Protein AF-A0A1X0AIL1-F1 (afdb_monomer_lite)

Structure (mmCIF, N/CA/C/O backbone):
data_AF-A0A1X0AIL1-F1
#
_entry.id   AF-A0A1X0AIL1-F1
#
loop_
_atom_site.group_PDB
_atom_site.id
_atom_site.type_symbol
_atom_site.label_atom_id
_atom_site.label_alt_id
_atom_site.label_comp_id
_atom_site.label_asym_id
_atom_site.label_entity_id
_atom_site.label_seq_id
_atom_site.pdbx_PDB_ins_code
_atom_site.Cartn_x
_atom_site.Cartn_y
_atom_site.Cartn_z
_atom_site.occupancy
_atom_site.B_iso_or_equiv
_atom_site.auth_seq_id
_atom_site.auth_comp_id
_atom_site.auth_asym_id
_atom_site.auth_atom_id
_atom_site.pdbx_PDB_model_num
ATOM 1 N N . MET A 1 1 ? 28.569 -25.164 -50.103 1.00 36.38 1 MET A N 1
ATOM 2 C CA . MET A 1 1 ? 28.750 -25.840 -48.800 1.00 36.38 1 MET A CA 1
ATOM 3 C C . MET A 1 1 ? 28.319 -24.881 -47.701 1.00 36.38 1 MET A C 1
ATOM 5 O O . MET A 1 1 ? 28.921 -23.826 -47.583 1.00 36.38 1 MET A O 1
ATOM 9 N N . ALA A 1 2 ? 27.239 -25.182 -46.977 1.00 42.28 2 ALA A N 1
ATOM 10 C CA . ALA A 1 2 ? 26.677 -24.309 -45.946 1.00 42.28 2 ALA A CA 1
ATOM 11 C C . ALA A 1 2 ? 26.694 -25.040 -44.598 1.00 42.28 2 ALA A C 1
ATOM 13 O O . ALA A 1 2 ? 25.976 -26.020 -44.420 1.00 42.28 2 ALA A O 1
ATOM 14 N N . MET A 1 3 ? 27.515 -24.567 -43.661 1.00 35.22 3 MET A N 1
ATOM 15 C CA . MET A 1 3 ? 27.551 -25.054 -42.282 1.00 35.22 3 MET A CA 1
ATOM 16 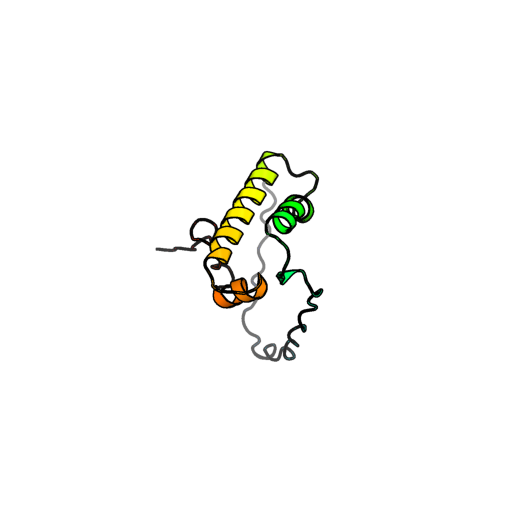C C . MET A 1 3 ? 26.804 -24.066 -41.382 1.00 35.22 3 MET A C 1
ATOM 18 O O . MET A 1 3 ? 27.228 -22.929 -41.204 1.00 35.22 3 MET A O 1
ATOM 22 N N . ARG A 1 4 ? 25.678 -24.514 -40.818 1.00 44.22 4 ARG A N 1
ATOM 23 C CA . ARG A 1 4 ? 24.908 -23.833 -39.768 1.00 44.22 4 ARG A CA 1
ATOM 24 C C . ARG A 1 4 ? 24.978 -24.730 -38.529 1.00 44.22 4 ARG A C 1
ATOM 26 O O . ARG A 1 4 ? 24.384 -25.802 -38.538 1.00 44.22 4 ARG A O 1
AT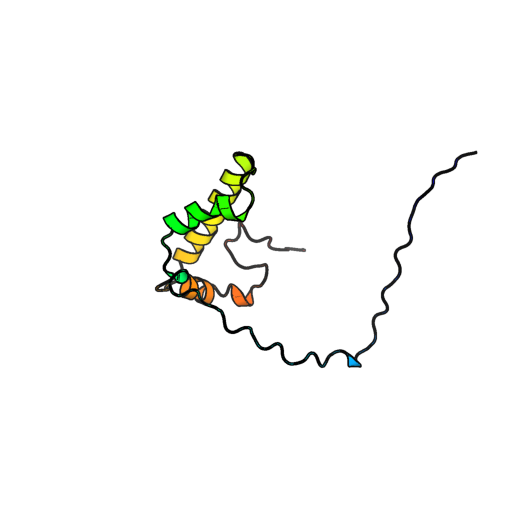OM 33 N N . HIS A 1 5 ? 25.735 -24.341 -37.505 1.00 38.97 5 HIS A N 1
ATOM 34 C CA . HIS A 1 5 ? 25.905 -25.128 -36.277 1.00 38.97 5 HIS A CA 1
ATOM 35 C C . HIS A 1 5 ? 25.071 -24.548 -35.130 1.00 38.97 5 HIS A C 1
ATOM 37 O O . HIS A 1 5 ? 25.060 -23.336 -34.934 1.00 38.97 5 HIS A O 1
ATOM 43 N N . GLY A 1 6 ? 24.433 -25.431 -34.348 1.00 38.84 6 GLY A N 1
ATOM 44 C CA . GLY A 1 6 ? 24.076 -25.146 -32.953 1.00 38.84 6 GLY A CA 1
ATOM 45 C C . GLY A 1 6 ? 22.591 -25.159 -32.579 1.00 38.84 6 GLY A C 1
ATOM 46 O O . GLY A 1 6 ? 22.121 -24.209 -31.964 1.00 38.84 6 GLY A O 1
ATOM 47 N N . ARG A 1 7 ? 21.840 -26.229 -32.879 1.00 38.28 7 ARG A N 1
ATOM 48 C CA . ARG A 1 7 ? 20.557 -26.513 -32.203 1.00 38.28 7 ARG A CA 1
ATOM 49 C C . ARG A 1 7 ? 20.819 -27.589 -31.137 1.00 38.28 7 ARG A C 1
ATOM 51 O O . ARG A 1 7 ? 20.901 -28.764 -31.475 1.00 38.28 7 ARG A O 1
ATOM 58 N N . LEU A 1 8 ? 21.017 -27.190 -29.877 1.00 48.53 8 LEU A N 1
ATOM 59 C CA . LEU A 1 8 ? 21.175 -28.129 -28.758 1.00 48.53 8 LEU A CA 1
ATOM 60 C C . LEU A 1 8 ? 19.8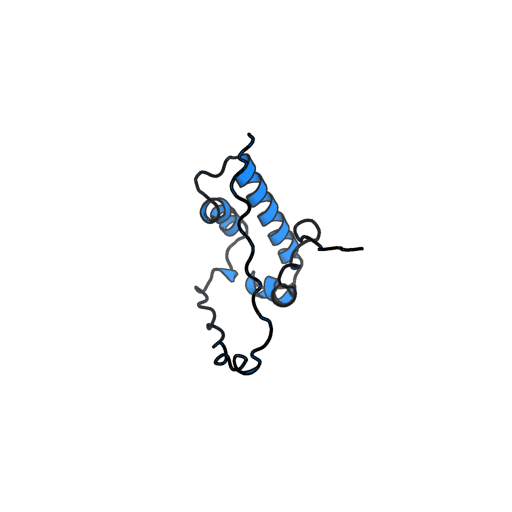10 -28.727 -28.389 1.00 48.53 8 LEU A C 1
ATOM 62 O O . LEU A 1 8 ? 18.840 -28.008 -28.143 1.00 48.53 8 LEU A O 1
ATOM 66 N N . ALA A 1 9 ? 19.746 -30.056 -28.416 1.00 38.75 9 ALA A N 1
ATOM 67 C CA . ALA A 1 9 ? 18.578 -30.861 -28.096 1.00 38.75 9 ALA A CA 1
ATOM 68 C C . ALA A 1 9 ? 18.186 -30.704 -26.616 1.00 38.75 9 ALA A C 1
ATOM 70 O O . ALA A 1 9 ? 19.036 -30.774 -25.732 1.00 38.75 9 ALA A O 1
ATOM 71 N N . ARG A 1 10 ? 16.891 -30.507 -26.343 1.00 40.00 10 ARG A N 1
ATOM 72 C CA . ARG A 1 10 ? 16.339 -30.595 -24.985 1.00 40.00 10 ARG A CA 1
ATOM 73 C C . ARG A 1 10 ? 16.178 -32.067 -24.611 1.00 40.00 10 ARG A C 1
ATOM 75 O O . ARG A 1 10 ? 15.460 -32.796 -25.290 1.00 40.00 10 ARG A O 1
ATOM 82 N N . THR A 1 11 ?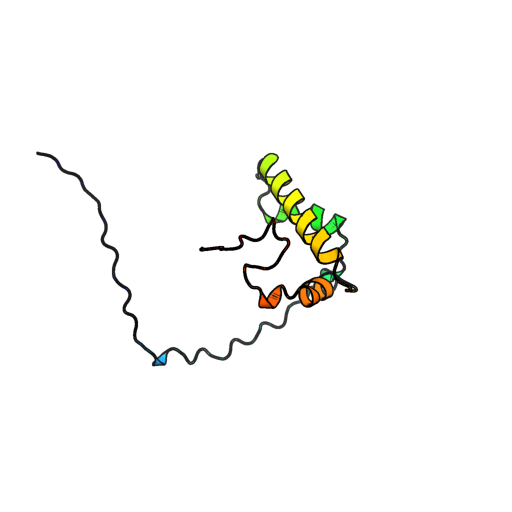 16.820 -32.480 -23.527 1.00 41.78 11 THR A N 1
ATOM 83 C CA . THR A 1 11 ? 16.618 -33.778 -22.873 1.00 41.78 11 THR A CA 1
ATOM 84 C C . THR A 1 11 ? 15.207 -33.839 -22.260 1.00 41.78 11 THR A C 1
ATOM 86 O O . THR A 1 11 ? 14.814 -32.879 -21.593 1.00 41.78 11 THR A O 1
ATOM 89 N N . PRO A 1 12 ? 14.422 -34.917 -22.449 1.00 41.53 12 PRO A N 1
ATOM 90 C CA . PRO A 1 12 ? 13.129 -35.075 -21.789 1.00 41.53 12 PRO A CA 1
ATOM 91 C C . PRO A 1 12 ? 13.326 -35.575 -20.348 1.00 41.53 12 PRO A C 1
ATOM 93 O O . PRO A 1 12 ? 13.939 -36.617 -20.124 1.00 41.53 12 PRO A O 1
ATOM 96 N N . VAL A 1 13 ? 12.806 -34.839 -19.363 1.00 45.12 13 VAL A N 1
ATOM 97 C CA . VAL A 1 13 ? 12.752 -35.291 -17.963 1.00 45.12 13 VAL A CA 1
ATOM 98 C C . VAL A 1 13 ? 11.601 -36.292 -17.823 1.00 45.12 13 VAL A C 1
ATOM 100 O O . VAL A 1 13 ? 10.447 -35.969 -18.101 1.00 45.12 13 VAL A O 1
ATOM 103 N N . SER A 1 14 ? 11.940 -37.520 -17.432 1.00 38.72 14 SER A N 1
ATOM 104 C CA . SER A 1 14 ? 11.020 -38.639 -17.210 1.00 38.72 14 SER A CA 1
ATOM 105 C C . SER A 1 14 ? 10.090 -38.371 -16.016 1.00 38.72 14 SER A C 1
ATOM 107 O O . SER A 1 14 ? 10.556 -38.117 -14.909 1.00 38.72 14 SER A O 1
ATOM 109 N N . MET A 1 15 ? 8.772 -38.436 -16.236 1.00 47.12 15 MET A N 1
ATOM 110 C CA . MET A 1 15 ? 7.731 -38.316 -15.207 1.00 47.12 15 MET A CA 1
ATOM 111 C C . MET A 1 15 ? 7.297 -39.703 -14.718 1.00 47.12 15 MET A C 1
ATOM 113 O O . MET A 1 15 ? 6.350 -40.251 -15.281 1.00 47.12 15 MET A O 1
ATOM 117 N N . ARG A 1 16 ? 7.956 -40.277 -13.704 1.00 45.28 16 ARG A N 1
ATOM 118 C CA . ARG A 1 16 ? 7.394 -41.321 -12.813 1.00 45.28 16 ARG A CA 1
ATOM 119 C C . ARG A 1 16 ? 8.457 -41.805 -11.826 1.00 45.28 16 ARG A C 1
ATOM 121 O O . ARG A 1 16 ? 9.176 -42.755 -12.109 1.00 45.28 16 ARG A O 1
ATOM 128 N N . ASP A 1 17 ? 8.491 -41.188 -10.652 1.00 43.12 17 ASP A N 1
ATOM 129 C CA . ASP A 1 17 ? 8.855 -41.903 -9.429 1.00 43.12 17 ASP A CA 1
ATOM 130 C C . ASP A 1 17 ?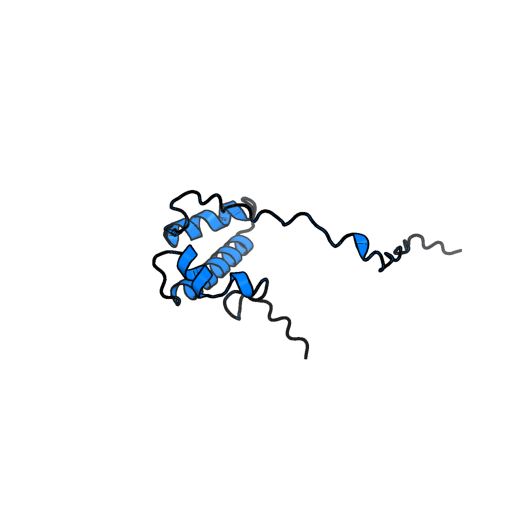 7.954 -41.410 -8.278 1.00 43.12 17 ASP A C 1
ATOM 132 O O . ASP A 1 17 ? 8.133 -40.293 -7.785 1.00 43.12 17 ASP A O 1
ATOM 136 N N . PRO A 1 18 ? 6.907 -42.169 -7.903 1.00 50.41 18 PRO A N 1
ATOM 137 C CA . PRO A 1 18 ? 5.971 -41.775 -6.854 1.00 50.41 18 PRO A CA 1
ATOM 138 C C . PRO A 1 18 ? 6.532 -41.960 -5.431 1.00 50.41 18 PRO A C 1
ATOM 140 O O . PRO A 1 18 ? 5.848 -41.605 -4.474 1.00 50.41 18 PRO A O 1
ATOM 143 N N . ALA A 1 19 ? 7.758 -42.474 -5.260 1.00 47.66 19 ALA A N 1
ATOM 144 C CA . ALA A 1 19 ? 8.350 -42.715 -3.940 1.00 47.66 19 ALA A CA 1
ATOM 145 C C . ALA A 1 19 ? 9.036 -41.483 -3.307 1.00 47.66 19 ALA A C 1
ATOM 147 O O . ALA A 1 19 ? 9.426 -41.531 -2.143 1.00 47.66 19 ALA A O 1
ATOM 148 N N . VAL A 1 20 ? 9.155 -40.358 -4.025 1.00 46.81 20 VAL A N 1
ATOM 149 C CA . VAL A 1 20 ? 9.826 -39.133 -3.524 1.00 46.81 20 VAL A CA 1
ATOM 150 C C . VAL A 1 20 ? 8.867 -38.198 -2.755 1.00 46.81 20 VAL A C 1
ATOM 152 O O . VAL A 1 20 ? 9.282 -37.190 -2.191 1.00 46.81 20 VAL A O 1
ATOM 155 N N . LEU A 1 21 ? 7.574 -38.533 -2.666 1.00 46.09 21 LEU A N 1
ATOM 156 C CA . LEU A 1 21 ? 6.542 -37.685 -2.044 1.00 46.09 21 LEU A CA 1
ATOM 157 C C . LEU A 1 21 ? 6.489 -37.719 -0.506 1.00 46.09 21 LEU A C 1
ATOM 159 O O . LEU A 1 21 ? 5.582 -37.132 0.076 1.00 46.09 21 LEU A O 1
ATOM 163 N N . MET A 1 22 ? 7.454 -38.333 0.178 1.00 48.59 22 MET A N 1
ATOM 164 C CA . MET A 1 22 ? 7.648 -38.080 1.610 1.00 48.59 22 MET A CA 1
ATOM 165 C C . MET A 1 22 ? 8.769 -37.063 1.804 1.00 48.59 22 MET A C 1
ATOM 167 O O . MET A 1 22 ? 9.848 -37.374 2.304 1.00 48.59 22 MET A O 1
ATOM 171 N N . ALA A 1 23 ? 8.501 -35.819 1.402 1.00 53.41 23 ALA A N 1
ATOM 172 C CA . ALA A 1 23 ? 9.275 -34.693 1.901 1.00 53.41 23 ALA A CA 1
ATOM 173 C C . ALA A 1 23 ? 9.082 -34.634 3.431 1.00 53.41 23 ALA A C 1
ATOM 175 O O . ALA A 1 23 ? 7.937 -34.736 3.888 1.00 53.41 23 ALA A O 1
ATOM 176 N N . PRO A 1 24 ? 10.149 -34.494 4.243 1.00 49.41 24 PRO A N 1
ATOM 177 C CA . PRO A 1 24 ? 9.978 -34.252 5.669 1.00 49.41 24 PRO A CA 1
ATOM 178 C C . PRO A 1 24 ? 9.098 -33.016 5.804 1.00 49.41 24 PRO A C 1
ATOM 180 O O . PRO A 1 24 ? 9.358 -32.025 5.118 1.00 49.41 24 PRO A O 1
ATOM 183 N N . ALA A 1 25 ? 8.039 -33.112 6.618 1.00 56.44 25 ALA A N 1
ATOM 184 C CA . ALA A 1 25 ? 7.105 -32.024 6.871 1.00 56.44 25 ALA A CA 1
ATOM 185 C C . ALA A 1 25 ? 7.908 -30.732 6.998 1.00 56.44 25 ALA A C 1
ATOM 187 O O . ALA A 1 25 ? 8.704 -30.597 7.932 1.00 56.44 25 ALA A O 1
ATOM 188 N N . ALA A 1 26 ? 7.787 -29.856 5.995 1.00 53.84 26 ALA A N 1
ATOM 189 C CA . ALA A 1 26 ? 8.481 -28.588 5.995 1.00 53.84 26 ALA A CA 1
ATOM 190 C C . ALA A 1 26 ? 8.048 -27.909 7.284 1.00 53.84 26 ALA A C 1
ATOM 192 O O . ALA A 1 26 ? 6.889 -27.526 7.437 1.00 53.84 26 ALA A O 1
ATOM 193 N N . LYS A 1 27 ? 8.960 -27.867 8.256 1.00 51.88 27 LYS A N 1
ATOM 194 C CA . LYS A 1 27 ? 8.780 -27.102 9.473 1.00 51.88 27 LYS A CA 1
ATOM 195 C C . LYS A 1 27 ? 8.557 -25.694 8.958 1.00 51.88 27 LYS A C 1
ATOM 197 O O . LYS A 1 27 ? 9.506 -25.103 8.445 1.00 51.88 27 LYS A O 1
ATOM 202 N N . VAL A 1 28 ? 7.304 -25.234 8.974 1.00 57.44 28 VAL A N 1
ATOM 203 C CA . VAL A 1 28 ? 6.956 -23.855 8.638 1.00 57.44 28 VAL A CA 1
ATOM 204 C C . VAL A 1 28 ? 7.964 -23.033 9.427 1.00 57.44 28 VAL A C 1
ATOM 206 O O . VAL A 1 28 ? 8.002 -23.198 10.653 1.00 57.44 28 VAL A O 1
ATOM 209 N N . PRO A 1 29 ? 8.894 -22.306 8.780 1.00 52.16 29 PRO A N 1
ATOM 210 C CA . PRO A 1 29 ? 9.817 -21.497 9.542 1.00 52.16 29 PRO A CA 1
ATOM 211 C C . PRO A 1 29 ? 8.924 -20.582 10.367 1.00 52.16 29 PRO A C 1
ATOM 213 O O . PRO A 1 29 ? 8.114 -19.849 9.800 1.00 52.16 29 PRO A O 1
ATOM 216 N N . SER A 1 30 ? 8.993 -20.702 11.699 1.00 52.12 30 SER A N 1
ATOM 217 C CA . SER A 1 30 ? 8.374 -19.718 12.577 1.00 52.12 30 SER A CA 1
ATOM 218 C C . SER A 1 30 ? 8.795 -18.365 12.025 1.00 52.12 30 SER A C 1
ATOM 220 O O . SER A 1 30 ? 10.002 -18.188 11.806 1.00 52.12 30 SER A O 1
ATOM 222 N N . PRO A 1 31 ? 7.851 -17.467 11.696 1.00 58.47 31 PRO A N 1
ATOM 223 C CA . PRO A 1 31 ? 8.229 -16.186 11.150 1.00 58.47 31 PRO A CA 1
ATOM 224 C C . PRO A 1 31 ? 9.139 -15.561 12.195 1.00 58.47 31 PRO A C 1
ATOM 226 O O . PRO A 1 31 ? 8.741 -15.331 13.335 1.00 58.47 31 PRO A O 1
ATOM 229 N N . VAL A 1 32 ? 10.404 -15.364 11.833 1.00 52.97 32 VAL A N 1
ATOM 230 C CA . VAL A 1 32 ? 11.248 -14.418 12.541 1.00 52.97 32 VAL A CA 1
ATOM 231 C C . VAL A 1 32 ? 10.592 -13.086 12.222 1.00 52.97 32 VAL A C 1
ATOM 233 O O . VAL A 1 32 ? 10.904 -12.479 11.204 1.00 52.97 32 VAL A O 1
ATOM 236 N N . THR A 1 33 ? 9.587 -12.700 13.003 1.00 55.16 33 THR A N 1
ATOM 237 C CA . THR A 1 33 ? 9.075 -11.340 13.023 1.00 55.16 33 THR A CA 1
ATOM 238 C C . THR A 1 33 ? 10.172 -10.523 13.683 1.00 55.16 33 THR A C 1
ATOM 240 O O . THR A 1 33 ? 10.422 -10.700 14.876 1.00 55.16 33 THR A O 1
ATOM 243 N N . PRO A 1 34 ? 10.893 -9.658 12.956 1.00 54.25 34 PRO A N 1
ATOM 244 C CA . PRO A 1 34 ? 11.520 -8.540 13.628 1.00 54.25 34 PRO A CA 1
ATOM 245 C C . PRO A 1 34 ? 10.354 -7.704 14.157 1.00 54.25 34 PRO A C 1
ATOM 247 O O . PRO A 1 34 ? 9.680 -7.039 13.371 1.00 54.25 34 PRO A O 1
ATOM 250 N N . GLU A 1 35 ? 10.065 -7.851 15.448 1.00 61.62 35 GLU A N 1
ATOM 251 C CA . GLU A 1 35 ? 8.997 -7.143 16.156 1.00 61.62 35 GLU A CA 1
ATOM 252 C C . GLU A 1 35 ? 8.951 -5.672 15.696 1.00 61.62 35 GLU A C 1
ATOM 254 O O . GLU A 1 35 ? 9.969 -4.973 15.727 1.00 61.62 35 GLU A O 1
ATOM 259 N N . GLY A 1 36 ? 7.795 -5.210 15.207 1.00 75.56 36 GLY A N 1
ATOM 260 C CA . GLY A 1 36 ? 7.527 -3.807 14.888 1.00 75.56 36 GLY A CA 1
ATOM 261 C C . GLY A 1 36 ? 7.489 -3.423 13.404 1.00 75.56 36 GLY A C 1
ATOM 262 O O . GLY A 1 36 ? 7.022 -2.324 13.097 1.00 75.56 36 GLY A O 1
ATOM 263 N N . ARG A 1 37 ? 7.923 -4.269 12.456 1.00 80.19 37 ARG A N 1
ATOM 264 C CA . ARG A 1 37 ? 7.848 -3.916 11.014 1.00 80.19 37 ARG A CA 1
ATOM 265 C C . ARG A 1 37 ? 6.419 -3.863 10.493 1.00 80.19 37 ARG A C 1
ATOM 267 O O . ARG A 1 37 ? 6.120 -3.061 9.613 1.00 80.19 37 ARG A O 1
ATOM 274 N N . GLU A 1 38 ? 5.549 -4.688 11.051 1.00 86.12 38 GLU A N 1
ATOM 275 C CA . GLU A 1 38 ? 4.118 -4.704 10.784 1.00 86.12 38 GLU A CA 1
ATOM 276 C C . GLU A 1 38 ? 3.463 -3.348 11.079 1.00 86.12 38 GLU A C 1
ATOM 278 O O . GLU A 1 38 ? 2.535 -2.954 10.379 1.00 86.12 38 GLU A O 1
ATOM 283 N N . ARG A 1 39 ? 4.013 -2.570 12.023 1.00 87.94 39 ARG A N 1
ATOM 284 C CA . ARG A 1 39 ? 3.547 -1.216 12.366 1.00 87.94 39 ARG A CA 1
ATOM 285 C C . ARG A 1 39 ? 4.275 -0.085 11.637 1.00 87.94 39 ARG A C 1
ATOM 287 O O . ARG A 1 39 ? 4.027 1.081 11.944 1.00 87.94 39 ARG A O 1
ATOM 294 N N . ALA A 1 40 ? 5.166 -0.391 10.692 1.00 89.38 40 ALA A N 1
ATOM 295 C CA . ALA A 1 40 ? 5.878 0.637 9.937 1.00 89.38 40 ALA A CA 1
ATOM 296 C C . ALA A 1 40 ? 4.888 1.595 9.264 1.00 89.38 40 ALA A C 1
ATOM 298 O O . ALA A 1 40 ? 3.910 1.182 8.644 1.00 89.38 40 ALA A O 1
ATOM 299 N N . SER A 1 41 ? 5.137 2.894 9.345 1.00 89.25 41 SER A N 1
ATOM 300 C CA . SER A 1 41 ? 4.300 3.865 8.654 1.00 89.25 41 SER A CA 1
ATOM 301 C C . SER A 1 41 ? 4.413 3.696 7.138 1.00 89.25 41 SER A C 1
ATOM 303 O O . SER A 1 41 ? 5.444 3.296 6.589 1.00 89.25 41 SER A O 1
ATOM 305 N N . ARG A 1 42 ? 3.361 4.098 6.421 1.00 89.94 42 ARG A N 1
ATOM 306 C CA . ARG A 1 42 ? 3.357 4.139 4.953 1.00 89.94 42 ARG A CA 1
ATOM 307 C C . ARG A 1 42 ? 4.585 4.864 4.381 1.00 89.94 42 ARG A C 1
ATOM 309 O O . ARG A 1 42 ? 5.165 4.433 3.386 1.00 89.94 42 ARG A O 1
ATOM 316 N N . VAL A 1 43 ? 4.985 5.969 5.011 1.00 89.25 43 VAL A N 1
ATOM 317 C CA . VAL A 1 43 ? 6.135 6.781 4.588 1.00 89.25 43 VAL A CA 1
ATOM 318 C C . VAL A 1 43 ? 7.443 6.011 4.754 1.00 89.25 43 VAL A C 1
ATOM 320 O O . VAL A 1 43 ? 8.298 6.070 3.870 1.00 89.25 43 VAL A O 1
ATOM 323 N N . GLU A 1 44 ? 7.603 5.272 5.850 1.00 90.00 44 GLU A N 1
ATOM 324 C CA . GLU A 1 44 ? 8.779 4.427 6.074 1.00 90.00 44 GLU A CA 1
ATOM 325 C C . GLU A 1 44 ? 8.863 3.311 5.034 1.00 90.00 44 GLU A C 1
ATOM 327 O O . GLU A 1 44 ? 9.918 3.133 4.427 1.00 90.00 44 GLU A O 1
ATOM 332 N N . LEU A 1 45 ? 7.747 2.640 4.733 1.00 88.69 45 LEU A N 1
ATOM 333 C CA . LEU A 1 45 ? 7.706 1.604 3.698 1.00 88.69 45 LEU A CA 1
ATOM 334 C C . LEU A 1 45 ? 8.091 2.147 2.315 1.00 88.69 45 LEU A C 1
ATOM 336 O O . LEU A 1 45 ? 8.876 1.523 1.601 1.00 88.69 45 LEU A O 1
ATOM 340 N N . LEU A 1 46 ? 7.605 3.335 1.944 1.00 87.12 46 LEU A N 1
ATOM 341 C CA . LEU A 1 46 ? 7.958 3.966 0.668 1.00 87.12 46 LEU A CA 1
ATOM 342 C C . LEU A 1 46 ? 9.436 4.374 0.596 1.00 87.12 46 LEU A C 1
ATOM 344 O O . LEU A 1 46 ? 10.046 4.244 -0.464 1.00 87.12 46 LEU A O 1
ATOM 348 N N . ARG A 1 47 ? 10.044 4.802 1.710 1.00 86.50 47 ARG A N 1
ATOM 349 C CA . ARG A 1 47 ? 11.487 5.110 1.769 1.00 86.50 47 ARG A CA 1
ATOM 350 C C . ARG A 1 47 ? 12.369 3.878 1.567 1.00 86.50 47 ARG A C 1
ATOM 352 O O . ARG A 1 47 ? 13.496 4.022 1.099 1.00 86.50 47 ARG A O 1
ATOM 359 N N . LEU A 1 48 ? 11.872 2.684 1.891 1.00 84.38 48 LEU A N 1
ATOM 360 C CA . LEU A 1 48 ? 12.600 1.429 1.691 1.00 84.38 48 LEU A CA 1
ATOM 361 C C . LEU A 1 48 ? 12.551 0.934 0.239 1.00 84.38 48 LEU A C 1
ATOM 363 O O . LEU A 1 48 ? 13.428 0.172 -0.165 1.00 84.38 48 LEU A O 1
ATOM 367 N N . VAL A 1 49 ? 11.581 1.379 -0.569 1.00 83.94 49 VAL A N 1
ATOM 368 C CA . VAL A 1 49 ? 11.411 0.910 -1.957 1.00 83.94 49 VAL A CA 1
ATOM 369 C C . VAL A 1 49 ? 12.699 1.041 -2.782 1.00 83.94 49 VAL A C 1
ATOM 371 O O . VAL A 1 49 ? 13.136 0.032 -3.332 1.00 83.94 49 VAL A O 1
ATOM 374 N N . PRO A 1 50 ? 13.384 2.199 -2.853 1.00 79.25 50 PRO A N 1
ATOM 375 C CA . PRO A 1 50 ? 14.607 2.314 -3.651 1.00 79.25 50 PRO A CA 1
ATOM 376 C C . PRO A 1 50 ? 15.738 1.390 -3.176 1.00 79.25 50 PRO A C 1
ATOM 378 O O . PRO A 1 50 ? 16.556 0.965 -3.991 1.00 79.25 50 PRO A O 1
ATOM 381 N N . LEU A 1 51 ? 15.768 1.064 -1.878 1.00 79.62 51 LEU A N 1
ATOM 382 C CA . LEU A 1 51 ? 16.800 0.226 -1.265 1.00 79.62 51 LEU A CA 1
ATOM 383 C C . LEU A 1 51 ? 16.634 -1.261 -1.612 1.00 79.62 51 LEU A C 1
ATOM 385 O O . LEU A 1 51 ? 17.625 -1.981 -1.655 1.00 79.62 51 LEU A O 1
ATOM 389 N N . MET A 1 52 ? 15.408 -1.723 -1.879 1.00 73.50 52 MET A N 1
ATOM 390 C CA . MET A 1 52 ? 15.127 -3.144 -2.125 1.00 73.50 52 MET A CA 1
ATOM 391 C C . MET A 1 52 ? 15.433 -3.609 -3.552 1.00 73.50 52 MET A C 1
ATOM 393 O O . MET A 1 52 ? 15.703 -4.789 -3.756 1.00 73.50 52 MET A O 1
ATOM 397 N N . PHE A 1 53 ? 15.359 -2.721 -4.549 1.00 70.25 53 PHE A N 1
ATOM 398 C CA . PHE A 1 53 ? 15.342 -3.152 -5.952 1.00 70.25 53 PHE A CA 1
ATOM 399 C C . PHE A 1 53 ? 16.666 -2.952 -6.692 1.00 70.25 53 PHE A C 1
ATOM 401 O O . PHE A 1 53 ? 17.077 -3.878 -7.383 1.00 70.25 53 PHE A O 1
ATOM 408 N N . ASN A 1 54 ? 17.313 -1.783 -6.584 1.00 71.69 54 ASN A N 1
ATOM 409 C CA . ASN A 1 54 ? 18.690 -1.509 -7.033 1.00 71.69 54 ASN A CA 1
ATOM 410 C C . ASN A 1 54 ? 19.003 -0.014 -6.781 1.00 71.69 54 ASN A C 1
ATOM 412 O O . ASN A 1 54 ? 18.262 0.830 -7.301 1.00 71.69 54 ASN A O 1
ATOM 416 N N . PRO A 1 55 ? 20.091 0.360 -6.080 1.00 66.69 55 PRO A N 1
ATOM 417 C CA . PRO A 1 55 ? 20.503 1.762 -5.978 1.00 66.69 55 PRO A CA 1
ATOM 418 C C . PRO A 1 55 ? 20.783 2.406 -7.347 1.00 66.69 55 PRO A C 1
ATOM 420 O O . PRO A 1 55 ? 20.515 3.592 -7.515 1.00 66.69 55 PRO A O 1
ATOM 423 N N . ASP A 1 56 ? 21.189 1.644 -8.361 1.00 73.25 56 ASP A N 1
ATOM 424 C CA . ASP A 1 56 ? 21.443 2.133 -9.725 1.00 73.25 56 ASP A CA 1
ATOM 425 C C . ASP A 1 56 ? 20.194 2.118 -10.623 1.00 73.25 56 ASP A C 1
ATOM 427 O O . ASP A 1 56 ? 20.260 2.371 -11.831 1.00 73.25 56 ASP A O 1
ATOM 431 N N . ALA A 1 57 ? 19.017 1.819 -10.059 1.00 73.56 57 ALA A N 1
ATOM 432 C CA . ALA A 1 57 ? 17.768 1.877 -10.801 1.00 73.56 57 ALA A CA 1
ATOM 433 C C . ALA A 1 57 ? 17.564 3.283 -11.388 1.00 73.56 57 ALA A C 1
ATOM 435 O O . ALA A 1 57 ? 17.510 4.280 -10.662 1.00 73.56 57 ALA A O 1
ATOM 436 N N . ARG A 1 58 ? 17.385 3.350 -12.716 1.00 82.06 58 ARG A N 1
ATOM 437 C CA . ARG A 1 58 ? 17.020 4.584 -13.428 1.00 82.06 58 ARG A CA 1
ATOM 438 C C . ARG A 1 58 ? 15.793 5.226 -12.776 1.00 82.06 58 ARG A C 1
ATOM 440 O O . ARG A 1 58 ? 14.890 4.517 -12.333 1.00 82.06 58 ARG A O 1
ATOM 447 N N . TYR A 1 59 ? 15.705 6.555 -12.824 1.00 82.81 59 TYR A N 1
ATOM 448 C CA . TYR A 1 59 ? 14.578 7.328 -12.279 1.00 82.81 59 TYR A CA 1
ATOM 449 C C . TYR A 1 59 ? 13.201 6.741 -12.642 1.00 82.81 59 TYR A C 1
ATOM 451 O O . TYR A 1 59 ? 12.358 6.533 -11.776 1.00 82.81 59 TYR A O 1
ATOM 459 N N . GLN A 1 60 ? 13.002 6.368 -13.911 1.00 83.31 60 GLN A N 1
ATOM 460 C CA . GLN A 1 60 ? 11.750 5.765 -14.385 1.00 83.31 60 GLN A CA 1
ATOM 461 C C . GLN A 1 60 ? 11.419 4.423 -13.711 1.00 83.31 60 GLN A C 1
ATOM 463 O O . GLN A 1 60 ? 10.250 4.117 -13.497 1.00 83.31 60 GLN A O 1
ATOM 468 N N . GLN A 1 61 ? 12.431 3.611 -13.392 1.00 83.94 61 GLN A N 1
ATOM 469 C CA . GLN A 1 61 ? 12.240 2.341 -12.694 1.00 83.94 61 GLN A CA 1
ATOM 470 C C . GLN A 1 61 ? 11.839 2.586 -11.238 1.00 83.94 61 GLN A C 1
ATOM 472 O O . GLN A 1 61 ? 10.890 1.965 -10.769 1.00 83.94 61 GLN A O 1
ATOM 477 N N . ARG A 1 62 ? 12.500 3.531 -10.557 1.00 83.81 62 ARG A N 1
ATOM 478 C CA . ARG A 1 62 ? 12.144 3.935 -9.186 1.00 83.81 62 ARG A CA 1
ATOM 479 C C . ARG A 1 62 ? 10.711 4.450 -9.110 1.00 83.81 62 ARG A C 1
ATOM 481 O O . ARG A 1 62 ? 9.930 3.944 -8.317 1.00 83.81 62 ARG A O 1
ATOM 488 N N . TRP A 1 63 ? 10.338 5.354 -10.015 1.00 85.19 63 TRP A N 1
ATOM 489 C CA . TRP A 1 63 ? 8.980 5.891 -10.087 1.00 85.19 63 TRP A CA 1
ATOM 490 C C . TRP A 1 63 ? 7.919 4.797 -10.295 1.00 85.19 63 TRP A C 1
ATOM 492 O O . TRP A 1 63 ? 6.871 4.817 -9.652 1.00 85.19 63 TRP A O 1
ATOM 502 N N . ARG A 1 64 ? 8.189 3.802 -11.156 1.00 85.56 64 ARG A N 1
ATOM 503 C CA . ARG A 1 64 ? 7.280 2.656 -11.343 1.00 85.56 64 ARG A CA 1
ATOM 504 C C . ARG A 1 64 ? 7.122 1.832 -10.065 1.00 85.56 64 ARG A C 1
ATOM 506 O O . ARG A 1 64 ? 6.001 1.455 -9.735 1.00 85.56 64 ARG A O 1
ATOM 513 N N . LEU A 1 65 ? 8.218 1.572 -9.354 1.00 85.88 65 LEU A N 1
ATOM 514 C CA . LEU A 1 65 ? 8.212 0.804 -8.107 1.00 85.88 65 LEU A CA 1
ATOM 515 C C . LEU A 1 65 ? 7.481 1.548 -6.987 1.00 85.88 65 LEU A C 1
ATOM 517 O O . LEU A 1 65 ? 6.626 0.965 -6.330 1.00 85.88 65 LEU A O 1
ATOM 521 N N . GLU A 1 66 ? 7.749 2.842 -6.813 1.00 88.00 66 GLU A N 1
ATOM 522 C CA . GLU A 1 66 ? 7.052 3.688 -5.838 1.00 88.00 66 GLU A CA 1
ATOM 523 C C . GLU A 1 66 ? 5.549 3.752 -6.125 1.00 88.00 66 GLU A C 1
ATOM 525 O O . GLU A 1 66 ? 4.732 3.662 -5.207 1.00 88.00 66 GLU A O 1
ATOM 530 N N . ARG A 1 67 ? 5.159 3.864 -7.400 1.00 89.00 67 ARG A N 1
ATOM 531 C CA . ARG A 1 67 ? 3.748 3.850 -7.801 1.00 89.00 67 ARG A CA 1
ATOM 532 C C . ARG A 1 67 ? 3.090 2.496 -7.536 1.00 89.00 67 ARG A C 1
ATOM 534 O O . ARG A 1 67 ? 1.960 2.468 -7.054 1.00 89.00 67 ARG A O 1
ATOM 541 N N . GLY A 1 68 ? 3.786 1.397 -7.830 1.00 87.88 68 GLY A N 1
ATOM 542 C CA . GLY A 1 68 ? 3.321 0.041 -7.533 1.00 87.88 68 GLY A CA 1
ATOM 543 C C . GLY A 1 68 ? 3.126 -0.175 -6.034 1.00 87.88 68 GLY A C 1
ATOM 544 O O . GLY A 1 68 ? 2.045 -0.565 -5.607 1.00 87.88 68 GLY A O 1
ATOM 545 N N . MET A 1 69 ? 4.121 0.192 -5.224 1.00 90.00 69 MET A N 1
ATOM 546 C CA . MET A 1 69 ? 4.036 0.108 -3.765 1.00 90.00 69 MET A CA 1
ATOM 547 C C . MET A 1 69 ? 2.859 0.927 -3.221 1.00 90.00 69 MET A C 1
ATOM 549 O O . MET A 1 69 ? 2.074 0.427 -2.425 1.00 90.00 69 MET A O 1
ATOM 553 N N . ASN A 1 70 ? 2.672 2.162 -3.698 1.00 92.06 70 ASN A N 1
ATOM 554 C CA . ASN A 1 70 ? 1.546 2.996 -3.273 1.00 92.06 70 ASN A CA 1
ATOM 555 C C . ASN A 1 70 ? 0.179 2.358 -3.552 1.00 92.06 70 ASN A C 1
ATOM 557 O O . ASN A 1 70 ? -0.737 2.502 -2.745 1.00 92.06 70 ASN A O 1
ATOM 561 N N . ARG A 1 71 ? 0.029 1.673 -4.687 1.00 91.75 71 ARG A N 1
ATOM 562 C CA . ARG A 1 71 ? -1.215 0.980 -5.039 1.00 91.75 71 ARG A CA 1
ATOM 563 C C . ARG A 1 71 ? -1.477 -0.214 -4.127 1.00 91.75 71 ARG A C 1
ATOM 565 O O . ARG A 1 71 ? -2.593 -0.335 -3.637 1.00 91.75 71 ARG A O 1
ATOM 572 N N . VAL A 1 72 ? -0.461 -1.037 -3.850 1.00 91.81 72 VAL A N 1
ATOM 573 C CA . VAL A 1 72 ? -0.590 -2.156 -2.897 1.00 91.81 72 VAL A CA 1
ATOM 574 C C . VAL A 1 72 ? -0.973 -1.640 -1.513 1.00 91.81 72 VAL A C 1
ATOM 576 O O . VAL A 1 72 ? -1.911 -2.154 -0.917 1.00 91.81 72 VAL A O 1
ATOM 579 N N . LEU A 1 73 ? -0.305 -0.594 -1.020 1.00 93.19 73 LEU A N 1
ATOM 580 C CA . LEU A 1 73 ? -0.596 -0.038 0.304 1.00 93.19 73 LEU A CA 1
ATOM 581 C C . LEU A 1 73 ? -1.992 0.593 0.378 1.00 93.19 73 LEU A C 1
ATOM 583 O O . LEU A 1 73 ? -2.690 0.383 1.361 1.00 93.19 73 LEU A O 1
ATOM 587 N N . ASN A 1 74 ? -2.439 1.297 -0.670 1.00 94.50 74 ASN A N 1
ATOM 588 C CA . ASN A 1 74 ? -3.819 1.801 -0.746 1.00 94.50 74 ASN A CA 1
ATOM 589 C C . ASN A 1 74 ? -4.844 0.668 -0.706 1.00 94.50 74 ASN A C 1
ATOM 591 O O . ASN A 1 74 ? -5.884 0.801 -0.075 1.00 94.50 74 ASN A O 1
ATOM 595 N N . TRP A 1 75 ? -4.564 -0.431 -1.403 1.00 94.06 75 TRP A N 1
ATOM 596 C CA . TRP A 1 75 ? -5.428 -1.603 -1.394 1.00 94.06 75 TRP A CA 1
ATOM 597 C C . TRP A 1 75 ? -5.456 -2.267 -0.012 1.00 94.06 75 TRP A C 1
ATOM 599 O O . TRP A 1 75 ? -6.536 -2.522 0.512 1.00 94.06 75 TRP A O 1
ATOM 609 N N . LEU A 1 76 ? -4.301 -2.460 0.632 1.00 94.38 76 LEU A N 1
ATOM 610 C CA . LEU A 1 76 ? -4.226 -3.024 1.984 1.00 94.38 76 LEU A CA 1
ATOM 611 C C . LEU A 1 76 ? -4.917 -2.143 3.037 1.00 94.38 76 LEU A C 1
ATOM 613 O O . LEU A 1 76 ? -5.518 -2.668 3.967 1.00 94.38 76 LEU A O 1
ATOM 617 N N . GLU A 1 77 ? -4.890 -0.816 2.886 1.00 94.75 77 GLU A N 1
ATOM 618 C CA . GLU A 1 77 ? -5.613 0.127 3.757 1.00 94.75 77 GLU A CA 1
ATOM 619 C C . GLU A 1 77 ? -7.141 -0.042 3.724 1.00 94.75 77 GLU A C 1
ATOM 621 O O . GLU A 1 77 ? -7.818 0.463 4.617 1.00 94.75 77 GLU A O 1
ATOM 626 N N . THR A 1 78 ? -7.696 -0.758 2.740 1.00 94.81 78 THR A N 1
ATOM 627 C CA . THR A 1 78 ? -9.139 -1.053 2.690 1.00 94.81 78 THR A CA 1
ATOM 628 C C . THR A 1 78 ? -9.570 -2.157 3.659 1.00 94.81 78 THR A C 1
ATOM 630 O O . THR A 1 78 ? -10.762 -2.277 3.944 1.00 94.81 78 THR A O 1
ATOM 633 N N . PHE A 1 79 ? -8.627 -2.945 4.189 1.00 94.12 79 PHE A N 1
ATOM 634 C CA . PHE A 1 79 ? -8.916 -4.040 5.113 1.00 94.12 79 PHE A CA 1
ATOM 635 C C . PHE A 1 79 ? -8.848 -3.568 6.574 1.00 94.12 79 PHE A C 1
ATOM 637 O O . PHE A 1 79 ? -7.931 -2.827 6.946 1.00 94.12 79 PHE A O 1
ATOM 644 N N . PRO A 1 80 ? -9.790 -3.997 7.433 1.00 90.75 80 PRO A N 1
ATOM 645 C CA . PRO A 1 80 ? -9.828 -3.585 8.832 1.00 90.75 80 PRO A CA 1
ATOM 646 C C . PRO A 1 80 ? -8.794 -4.365 9.663 1.00 90.75 80 PRO A C 1
ATOM 648 O O . PRO A 1 80 ? -9.127 -5.381 10.257 1.00 90.75 80 PRO A O 1
ATOM 651 N N . GLY A 1 81 ? -7.546 -3.893 9.706 1.00 91.50 81 GLY A N 1
ATOM 652 C CA . GLY A 1 81 ? -6.469 -4.461 10.533 1.00 91.50 81 GLY A CA 1
ATOM 653 C C . GLY A 1 81 ? -5.665 -3.386 11.267 1.00 91.50 81 GLY A C 1
ATOM 654 O O . GLY A 1 81 ? -5.536 -2.259 10.761 1.00 91.50 81 GLY A O 1
ATOM 655 N N . GLU A 1 82 ? -5.146 -3.728 12.452 1.00 90.12 82 GLU A N 1
ATOM 656 C CA . GLU A 1 82 ? -4.384 -2.800 13.301 1.00 90.12 82 GLU A CA 1
ATOM 657 C C . GLU A 1 82 ? -3.010 -2.482 12.706 1.00 90.12 82 GLU A C 1
ATOM 659 O O . GLU A 1 82 ? -2.517 -1.359 12.833 1.00 90.12 82 GLU A O 1
ATOM 664 N N . ASP A 1 83 ? -2.422 -3.448 12.006 1.00 92.75 83 ASP A N 1
ATOM 665 C CA . ASP A 1 83 ? -1.121 -3.330 11.368 1.00 92.75 83 ASP A CA 1
ATOM 666 C C . ASP A 1 83 ? -1.117 -3.916 9.941 1.00 92.75 83 ASP A C 1
ATOM 668 O O . ASP A 1 83 ? -2.145 -4.346 9.405 1.00 92.75 83 ASP A O 1
ATOM 672 N N . TRP A 1 84 ? 0.031 -3.868 9.262 1.00 92.38 84 TRP A N 1
ATOM 673 C CA . TRP A 1 84 ? 0.142 -4.374 7.892 1.00 92.38 84 TRP A CA 1
ATOM 674 C C . TRP A 1 84 ? 0.067 -5.895 7.789 1.00 92.38 84 TRP A C 1
ATOM 676 O O . TRP A 1 84 ? -0.363 -6.389 6.746 1.00 92.38 84 TRP A O 1
ATOM 686 N N . GLN A 1 85 ? 0.466 -6.627 8.832 1.00 92.00 85 GLN A N 1
ATOM 687 C CA . GLN A 1 85 ? 0.390 -8.086 8.852 1.00 92.00 85 GLN A CA 1
ATOM 688 C C . GLN A 1 85 ? -1.073 -8.527 8.937 1.00 92.00 85 GLN A C 1
ATOM 690 O O . GLN A 1 85 ? -1.500 -9.370 8.149 1.00 92.00 85 GLN A O 1
ATOM 695 N N . ASP A 1 86 ? -1.864 -7.898 9.805 1.00 92.94 86 ASP A N 1
ATOM 696 C CA . ASP A 1 86 ? -3.304 -8.143 9.901 1.00 92.94 86 ASP A CA 1
ATOM 697 C C . ASP A 1 86 ? -4.003 -7.864 8.570 1.00 92.94 86 ASP A C 1
ATOM 699 O O . ASP A 1 86 ? -4.777 -8.682 8.074 1.00 92.94 86 ASP A O 1
ATOM 703 N N . ARG A 1 87 ? -3.697 -6.718 7.949 1.00 95.06 87 ARG A N 1
ATOM 704 C CA . ARG A 1 87 ? -4.289 -6.329 6.658 1.00 95.06 87 ARG A CA 1
ATOM 705 C C . ARG A 1 87 ? -3.920 -7.296 5.539 1.00 95.06 87 ARG A C 1
ATOM 707 O O . ARG A 1 87 ? -4.758 -7.569 4.687 1.00 95.06 87 ARG A O 1
ATOM 714 N N . TRP A 1 88 ? -2.698 -7.824 5.550 1.00 92.50 88 TRP A N 1
ATOM 715 C CA . TRP A 1 88 ? -2.246 -8.839 4.599 1.00 92.50 88 TRP A CA 1
ATOM 716 C C . TRP A 1 88 ? -2.969 -10.182 4.770 1.00 92.50 88 TRP A C 1
ATOM 718 O O . TRP A 1 88 ? -3.334 -10.827 3.784 1.00 92.50 88 TRP A O 1
ATOM 728 N N . LEU A 1 89 ? -3.204 -10.605 6.014 1.00 92.25 89 LEU A N 1
ATOM 729 C CA . LEU A 1 89 ? -3.960 -11.824 6.303 1.00 92.25 89 LEU A CA 1
ATOM 730 C C . LEU A 1 89 ? -5.437 -11.658 5.917 1.00 92.25 89 LEU A C 1
ATOM 732 O O . LEU A 1 89 ? -6.002 -12.518 5.245 1.00 92.25 89 LEU A O 1
ATOM 736 N N . LEU A 1 90 ? -6.047 -10.523 6.269 1.00 92.62 90 LEU A N 1
ATOM 737 C CA . LEU A 1 90 ? -7.445 -10.211 5.951 1.00 92.62 90 LEU A CA 1
ATOM 738 C C . LEU A 1 90 ? -7.701 -10.039 4.454 1.00 92.62 90 LEU A C 1
ATOM 740 O O . LEU A 1 90 ? -8.816 -10.288 3.997 1.00 92.62 90 LEU A O 1
ATOM 744 N N . SER A 1 91 ? -6.687 -9.647 3.679 1.00 90.56 91 SER A N 1
ATOM 745 C CA . SER A 1 91 ? -6.801 -9.583 2.223 1.00 90.56 91 SER A CA 1
ATOM 746 C C . SER A 1 91 ? -6.801 -10.951 1.542 1.00 90.56 91 SER A C 1
ATOM 748 O O . SER A 1 91 ? -7.016 -11.018 0.331 1.00 90.56 91 SER A O 1
ATOM 750 N N . GLY A 1 92 ? -6.543 -12.039 2.279 1.00 89.69 92 GLY A N 1
ATOM 751 C CA . GLY A 1 92 ? -6.431 -13.390 1.725 1.00 89.69 92 GLY A CA 1
ATOM 752 C C . GLY A 1 92 ? -5.199 -13.574 0.834 1.00 89.69 92 GLY A C 1
ATOM 753 O O . GLY A 1 92 ? -5.135 -14.519 0.047 1.00 89.69 92 GLY A O 1
ATOM 754 N N . SER A 1 93 ? -4.213 -12.673 0.923 1.00 87.69 93 SER A N 1
ATOM 755 C CA . SER A 1 93 ? -3.041 -12.677 0.038 1.00 87.69 93 SER A CA 1
ATOM 756 C C . SER A 1 93 ? -2.236 -13.974 0.126 1.00 87.69 93 SER A C 1
ATOM 758 O O . SER A 1 93 ? -1.750 -14.456 -0.900 1.00 87.69 93 SER A O 1
ATOM 760 N N . ASP A 1 94 ? -2.145 -14.564 1.321 1.00 87.75 94 ASP A N 1
ATOM 761 C CA . ASP A 1 94 ? -1.437 -15.828 1.561 1.00 87.75 94 ASP A CA 1
ATOM 762 C C . ASP A 1 94 ? -2.025 -16.997 0.756 1.00 87.75 94 ASP A C 1
ATOM 764 O O . ASP A 1 94 ? -1.290 -17.862 0.279 1.00 87.75 94 ASP A O 1
ATOM 768 N N . GLU A 1 95 ? -3.341 -17.004 0.537 1.00 86.75 95 GLU A N 1
ATOM 769 C CA . GLU A 1 95 ? -4.040 -18.075 -0.183 1.00 86.75 95 GLU A CA 1
ATOM 770 C C . GLU A 1 95 ? -4.024 -17.861 -1.705 1.00 86.75 95 GLU A C 1
ATOM 772 O O . GLU A 1 95 ? -4.097 -18.810 -2.493 1.00 86.75 95 GLU A O 1
ATOM 777 N N . LEU A 1 96 ? -3.910 -16.605 -2.145 1.00 80.44 96 LEU A N 1
ATOM 778 C CA . LEU A 1 96 ? -4.006 -16.217 -3.554 1.00 80.44 96 LEU A CA 1
ATOM 779 C C . LEU A 1 96 ? -2.695 -16.397 -4.340 1.00 80.44 96 LEU A C 1
ATOM 781 O O . LEU A 1 96 ? -2.718 -16.396 -5.578 1.00 80.44 96 LEU A O 1
ATOM 785 N N . GLY A 1 97 ? -1.561 -16.592 -3.662 1.00 80.12 97 GLY A N 1
ATOM 786 C CA . GLY A 1 97 ? -0.284 -16.980 -4.269 1.00 80.12 97 GLY A CA 1
ATOM 787 C C . GLY A 1 97 ? 0.327 -15.913 -5.184 1.00 80.12 97 GLY A C 1
ATOM 788 O O . GLY A 1 97 ? 1.085 -15.070 -4.732 1.00 80.12 97 GLY A O 1
ATOM 789 N N . THR A 1 98 ? 0.053 -15.950 -6.490 1.00 78.69 98 THR A N 1
ATOM 790 C CA . THR A 1 98 ? 0.505 -14.922 -7.458 1.00 78.69 98 THR A CA 1
ATOM 791 C C . THR A 1 98 ? -0.619 -13.995 -7.921 1.00 78.69 98 THR A C 1
ATOM 793 O O . THR A 1 98 ? -0.389 -13.106 -8.739 1.00 78.69 98 THR A O 1
ATOM 796 N N . ARG A 1 99 ? -1.840 -14.213 -7.421 1.00 82.38 99 ARG A N 1
ATOM 797 C CA . ARG A 1 99 ? -3.049 -13.457 -7.776 1.00 82.38 99 ARG A CA 1
ATOM 798 C C . ARG A 1 99 ? -3.476 -12.469 -6.682 1.00 82.38 99 ARG A C 1
ATOM 800 O O . ARG A 1 99 ? -4.591 -11.972 -6.738 1.00 82.38 99 ARG A O 1
ATOM 807 N N . TRP A 1 100 ? -2.627 -12.211 -5.685 1.00 85.25 100 TRP A N 1
ATOM 808 C CA . TRP A 1 100 ? -2.905 -11.243 -4.618 1.00 85.25 100 TRP A CA 1
ATOM 809 C C . TRP A 1 100 ? -2.579 -9.818 -5.055 1.00 85.25 100 TRP A C 1
ATOM 811 O O . TRP A 1 100 ? -1.568 -9.592 -5.716 1.00 85.25 100 TRP A O 1
ATOM 821 N N . GLY A 1 101 ? -3.371 -8.848 -4.611 1.00 84.25 101 GLY A N 1
ATOM 822 C CA . GLY A 1 101 ? -3.151 -7.434 -4.904 1.00 84.25 101 GLY A CA 1
ATOM 823 C C . GLY A 1 101 ? -4.236 -6.832 -5.795 1.00 84.25 101 GLY A C 1
ATOM 824 O O . GLY A 1 101 ? -5.106 -7.550 -6.284 1.00 84.25 101 GLY A O 1
ATOM 825 N N . PRO A 1 102 ? -4.195 -5.505 -6.003 1.00 80.75 102 PRO A N 1
ATOM 826 C CA . PRO A 1 102 ? -5.187 -4.808 -6.811 1.00 80.75 102 PRO A CA 1
ATOM 827 C C . PRO A 1 102 ? -5.129 -5.257 -8.276 1.00 80.75 102 PRO A C 1
ATOM 829 O O . PRO A 1 102 ? -4.060 -5.612 -8.784 1.00 80.75 102 PRO A O 1
ATOM 832 N N . ASP A 1 103 ? -6.277 -5.197 -8.957 1.00 74.25 103 ASP A N 1
ATOM 833 C CA . ASP A 1 103 ? -6.472 -5.793 -10.286 1.00 74.25 103 ASP A CA 1
ATOM 834 C C . ASP A 1 103 ? -5.500 -5.303 -11.364 1.00 74.25 103 ASP A C 1
ATOM 836 O O . ASP A 1 103 ? -5.221 -6.002 -12.337 1.00 74.25 103 ASP A O 1
ATOM 840 N N . ASP A 1 104 ? -4.968 -4.095 -11.191 1.00 69.38 104 ASP A N 1
ATOM 841 C CA . ASP A 1 104 ? -4.041 -3.444 -12.110 1.00 69.38 104 ASP A CA 1
ATOM 842 C C . ASP A 1 104 ? -2.558 -3.755 -11.832 1.00 69.38 104 ASP A C 1
ATOM 844 O O . ASP A 1 104 ? -1.683 -3.310 -12.583 1.00 69.38 104 ASP A O 1
ATOM 848 N N . LEU A 1 105 ? -2.264 -4.496 -10.760 1.00 67.56 105 LEU A N 1
ATOM 849 C CA . LEU A 1 105 ? -0.925 -4.969 -10.397 1.00 67.56 105 LEU A CA 1
ATOM 850 C C . LEU A 1 105 ? -0.784 -6.487 -10.489 1.00 67.56 105 LEU A C 1
ATOM 852 O O . LEU A 1 105 ? 0.319 -6.978 -10.740 1.00 67.56 105 LEU A O 1
ATOM 856 N N . THR A 1 106 ? -1.875 -7.228 -10.317 1.00 63.28 106 THR A N 1
ATOM 857 C CA . THR A 1 106 ? -1.894 -8.674 -10.506 1.00 63.28 106 THR A CA 1
ATOM 858 C C . THR A 1 106 ? -2.085 -9.015 -11.967 1.00 63.28 106 THR A C 1
ATOM 860 O O . THR A 1 106 ? -3.060 -8.628 -12.610 1.00 63.28 106 THR A O 1
ATOM 863 N N . GLN A 1 107 ? -1.161 -9.809 -12.511 1.00 56.25 107 GLN A N 1
ATOM 864 C CA . GLN A 1 107 ? -1.435 -10.499 -13.762 1.00 56.25 107 GLN A CA 1
ATOM 865 C C . GLN A 1 107 ? -2.527 -11.530 -13.485 1.00 56.25 107 GLN A C 1
ATOM 867 O O . GLN A 1 107 ? -2.258 -12.663 -13.090 1.00 56.25 107 GLN A O 1
ATOM 872 N N . HIS A 1 108 ? -3.773 -11.127 -13.706 1.00 52.28 108 HIS A N 1
ATOM 873 C CA . HIS A 1 108 ? -4.855 -12.050 -13.964 1.00 52.28 108 HIS A CA 1
ATOM 874 C C . HIS A 1 108 ? -4.442 -12.833 -15.204 1.00 52.28 108 HIS A C 1
ATOM 876 O O . HIS A 1 108 ? -4.528 -12.329 -16.322 1.00 52.28 108 HIS A O 1
ATOM 882 N N . SER A 1 109 ? -3.921 -14.046 -15.027 1.00 45.62 109 SER A N 1
ATOM 883 C CA . SER A 1 109 ? -3.672 -14.978 -16.123 1.00 45.62 109 SER A CA 1
ATOM 884 C C . SER A 1 109 ? -5.015 -15.471 -16.675 1.00 45.62 109 SER A C 1
ATOM 886 O O . SER A 1 109 ? -5.370 -16.642 -16.586 1.00 45.62 109 SER A O 1
ATOM 888 N N . GLY A 1 110 ? -5.791 -14.544 -17.236 1.00 40.38 110 GLY A N 1
ATOM 889 C CA . GLY A 1 110 ? -6.994 -14.797 -18.002 1.00 40.38 110 GLY A CA 1
ATOM 890 C C . GLY A 1 110 ? -6.592 -15.394 -19.339 1.00 40.38 110 GLY A C 1
ATOM 891 O O . GLY A 1 110 ? -6.323 -14.682 -20.301 1.00 40.38 110 GLY A O 1
ATOM 892 N N . ARG A 1 111 ? -6.515 -16.722 -19.379 1.00 38.78 111 ARG A N 1
ATOM 893 C CA . ARG A 1 111 ? -6.696 -17.483 -20.609 1.00 38.78 111 ARG A CA 1
ATOM 894 C C .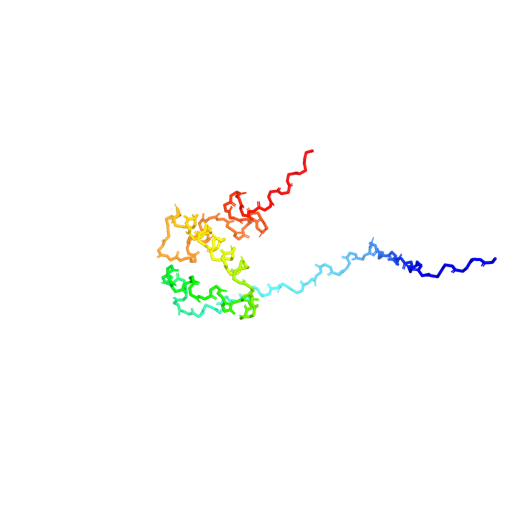 ARG A 1 111 ? -8.203 -17.665 -20.790 1.00 38.78 111 ARG A C 1
ATOM 896 O O . ARG A 1 111 ? -8.803 -18.442 -20.053 1.00 38.78 111 ARG A O 1
ATOM 903 N N . THR A 1 112 ? -8.774 -16.966 -21.761 1.00 41.53 112 THR A N 1
ATOM 904 C CA . THR A 1 112 ? -10.001 -17.372 -22.463 1.00 41.53 112 THR A CA 1
ATOM 905 C C . THR A 1 112 ? -9.643 -17.611 -23.911 1.00 41.53 112 THR A C 1
ATOM 907 O O . THR A 1 112 ? -8.969 -16.717 -24.471 1.00 41.53 112 THR A O 1
#

Foldseek 3Di:
DDDDDDDDDDDDDDPDDPPVPPDPPPPPPPPPPPPCPQVDDLVRVLVCQCVPPDVPDDPVRNVVSSVLSVQQVVQLVVFPDPGSVRSCVRQVVVVCPQQGGDPVNGPPVDDD

pLDDT: mean 71.34, std 19.89, range [35.22, 95.06]

Radius of gyration: 21.66 Å; chains: 1; bounding box: 39×50×65 Å

Secondary structure (DSSP, 8-state):
-------PPPPPPP---GGG--------------TTGGG--HHHHHHHHHHHH-TT--HHHHHHHHHHHHHHHHHHTTS--SSHHHHHHHTTHHHHTTS-S-TTTS------

Organism: NCBI:txid1927124

Sequence (112 aa):
MAMRHGRLARTPVSMRDPAVLMAPAAKVPSPVTPEGRERASRVELLRLVPLMFNPDARYQQRWRLERGMNRVLNWLETFPGEDWQDRWLLSGSDELGTRWGPDDLTQHSGRT